Protein 5OTT (pdb70)

Radius of gyration: 16.75 Å; Cα contacts (8 Å, |Δi|>4): 187; chains: 2; bounding box: 24×33×61 Å

CATH classification: 4.10.1240.10

B-factor: mean 33.28, std 17.71, range [11.92, 93.16]

Foldseek 3Di:
DDPVQLVVLLVVQVVVLVCCLPPPDDDPPAWAPWDDPSQHTFHTHDAAAKGWDQHRCSPPCCVVLVPFIKIWHQHNRRHTDDDPPDPDGDMGRVSNDD/DQPDPCVVVVVVVVVVVVVVVCVVVVNVPDPDDD

InterPro domains:
  IPR000832 GPCR, family 2, secretin-like [PF00002] (144-398)
  IPR000832 GPCR, family 2, secretin-like [PR00249] (146-170)
  IPR000832 GPCR, family 2, secretin-like [PR00249] (178-20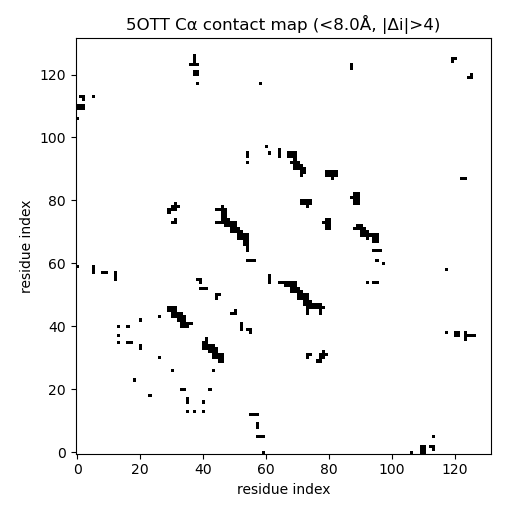2)
  IPR000832 GPCR, family 2, secretin-like [PR00249] (228-251)
  IPR000832 GPCR, family 2, secretin-like [PR00249] (266-291)
  IPR000832 GPCR, family 2, secretin-like [PR00249] (307-332)
  IPR000832 GPCR, family 2, secretin-like [PR00249] (349-369)
  IPR000832 GPCR, family 2, secretin-like [PR00249] (384-405)
  IPR001879 GPCR, family 2, extracellular hormone receptor domain [PF02793] (60-128)
  IPR001879 GPCR, family 2, extracellular hormone receptor domain [PS50227] (45-130)
  IPR001879 GPCR, family 2, extracellular hormone receptor domain [SM00008] (58-135)
  IPR003290 GPCR, family 2, glucagon-like peptide-1/glucagon receptor [PR01353] (12-25)
  IPR003290 GPCR, family 2, glucagon-like 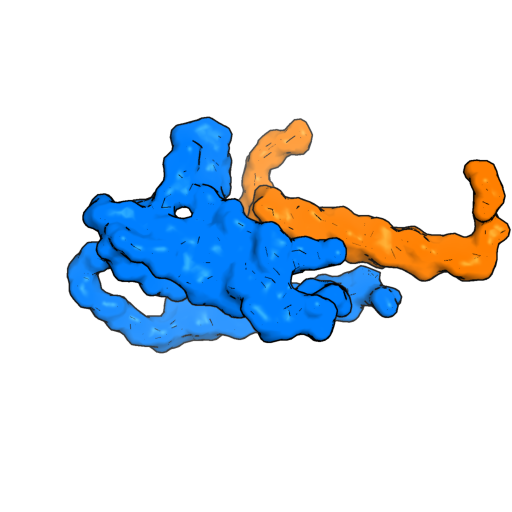peptide-1/glucagon receptor [PR01353] (37-54)
  IPR003290 GPCR, family 2, glucagon-like peptide-1/glucagon receptor [PR01353] (73-84)
  IPR003290 GPCR, family 2, glucagon-like peptide-1/glucagon receptor [PR01353] (369-385)
  IPR003292 GPCR, family 2, glucagon-like peptide-1 receptor [PR01355] (16-37)
  IPR003292 GPCR, family 2, glucagon-like peptide-1 receptor [PR01355] (47-61)
  IPR003292 GPCR, family 2, glucagon-like peptide-1 receptor [PR01355] (91-102)
  IPR003292 GPCR, family 2, glucagon-like peptide-1 receptor [PR01355] (110-119)
  IPR003292 GPCR, family 2, glucagon-like peptide-1 receptor [PR01355] (127-148)

Sequence (132 aa):
VSLWETVQKWREYRRQCQRSLTEDPPPTDLFCNRTFDEYACWPDGEPGSFVNVSCPWYLPWASSVPQGHVYRFCTAEGLWLQKDNSSLPWRDLSECEEEGFTSDLSKQMEEEAVRLFIEWLKNGGPSSGAPP

Solvent-accessible surface area: 8848 Å² total

Structure (mmCIF, N/CA/C/O backbone):
data_5OTT
#
_entry.id   5OTT
#
_cell.length_a   51.690
_cell.length_b   62.920
_cell.length_c   118.550
_cell.angle_alpha   90.00
_cell.angle_beta   90.00
_cell.angle_gamma   90.00
#
_symmetry.space_group_name_H-M   'I 2 2 2'
#
loop_
_entity.id
_entity.type
_entity.pdbx_description
1 polymer 'Glucagon-like peptide 1 receptor'
2 polymer Exendin-4
3 water water
#
loop_
_atom_site.group_PDB
_atom_site.id
_atom_site.type_symbol
_atom_site.label_atom_id
_atom_site.label_alt_id
_atom_site.label_comp_id
_atom_site.label_asym_id
_atom_site.label_entity_id
_atom_site.label_seq_id
_atom_site.pdbx_PDB_ins_code
_atom_site.Cartn_x
_atom_site.Cartn_y
_atom_site.Cartn_z
_atom_site.occupancy
_atom_site.B_iso_or_equiv
_atom_site.auth_seq_id
_atom_site.auth_comp_id
_atom_site.auth_asym_id
_atom_site.auth_atom_id
_atom_site.pdbx_PDB_model_num
ATOM 1 N N . VAL A 1 7 ? -17.565 -14.578 -50.227 1.00 56.75 30 VAL A N 1
ATOM 2 C CA . VAL A 1 7 ? -17.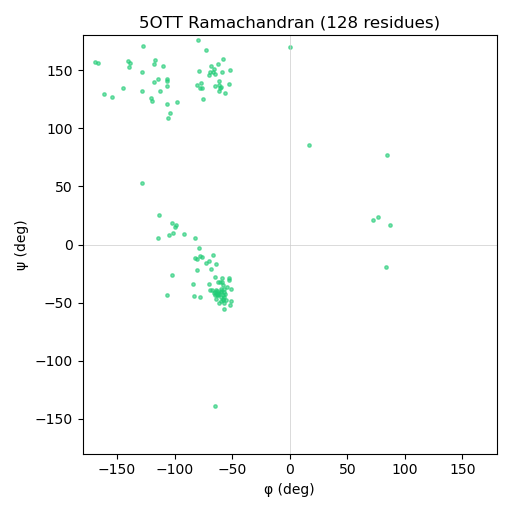659 -13.263 -49.592 1.00 61.56 30 VAL A CA 1
ATOM 3 C C . VAL A 1 7 ? -19.062 -12.658 -49.765 1.00 68.42 30 VAL A C 1
ATOM 4 O O . VAL A 1 7 ? -19.628 -12.649 -50.865 1.00 78.47 30 VAL A O 1
ATOM 8 N N . SER A 1 8 ? -19.644 -12.167 -48.675 1.00 46.07 31 SER A N 1
ATOM 9 C CA . SER A 1 8 ? -20.984 -11.596 -48.742 1.00 44.75 31 SER A CA 1
ATOM 10 C C . SER A 1 8 ? -21.127 -10.598 -47.610 1.00 38.42 31 SER A C 1
ATOM 11 O O . SER A 1 8 ? -20.859 -10.940 -46.456 1.00 35.67 31 SER A O 1
ATOM 14 N N . LEU A 1 9 ? -21.534 -9.372 -47.936 1.00 31.44 32 LEU A N 1
ATOM 15 C CA . LEU A 1 9 ? -21.636 -8.363 -46.895 1.00 32.45 32 LEU A CA 1
ATOM 16 C C . LEU A 1 9 ? -22.743 -8.712 -45.921 1.00 31.53 32 LEU A C 1
ATOM 17 O O . LEU A 1 9 ? -22.576 -8.558 -44.710 1.00 29.82 32 LEU A O 1
ATOM 22 N N . TRP A 1 10 ? -23.870 -9.227 -46.428 1.00 30.00 33 TRP A N 1
ATOM 23 C CA . TRP A 1 10 ? -24.983 -9.551 -45.542 1.00 34.63 33 TRP A CA 1
ATOM 24 C C . TRP A 1 10 ? -24.594 -10.660 -44.581 1.00 33.72 33 TRP A C 1
ATOM 25 O O . TRP A 1 10 ? -24.869 -10.574 -43.380 1.00 31.24 33 TRP A O 1
ATOM 36 N N . GLU A 1 11 ? -23.923 -11.694 -45.096 1.00 33.88 34 GLU A N 1
ATOM 37 C CA . GLU A 1 11 ? -23.454 -12.785 -44.255 1.00 34.44 34 GLU A CA 1
ATOM 38 C C . GLU A 1 11 ? -22.484 -12.298 -43.172 1.00 31.36 34 GLU A C 1
ATOM 39 O O . GLU A 1 11 ? -22.541 -12.761 -42.023 1.00 25.67 34 GLU A O 1
ATOM 45 N N . THR A 1 12 ? -21.580 -11.371 -43.512 1.00 22.71 35 THR A N 1
ATOM 46 C CA . THR A 1 12 ? -20.628 -10.904 -42.504 1.00 26.34 35 THR A CA 1
ATOM 47 C C . THR A 1 12 ? -21.333 -10.074 -41.442 1.00 22.21 35 THR A C 1
ATOM 48 O O . THR A 1 12 ? -21.048 -10.220 -40.249 1.00 21.12 35 THR A O 1
ATOM 52 N N . VAL A 1 13 ? -22.297 -9.242 -41.847 1.00 22.35 36 VAL A N 1
ATOM 53 C CA . VAL A 1 13 ? -23.058 -8.454 -40.873 1.00 21.03 36 VAL A CA 1
ATOM 54 C C . VAL A 1 13 ? -23.848 -9.364 -39.925 1.00 16.97 36 VAL A C 1
ATOM 55 O O . VAL A 1 13 ? -23.923 -9.102 -38.717 1.00 19.66 36 VAL A O 1
ATOM 59 N N . GLN A 1 14 ? -24.498 -10.408 -40.466 1.00 20.20 37 GLN A N 1
ATOM 60 C CA . GLN A 1 14 ? -25.225 -11.367 -39.637 1.00 19.08 37 GLN A CA 1
ATOM 61 C C . GLN A 1 14 ? -24.298 -12.105 -38.662 1.00 16.68 37 GLN A C 1
ATOM 62 O O . GLN A 1 14 ? -24.655 -12.319 -37.491 1.00 16.85 37 GLN A O 1
ATOM 68 N N . LYS A 1 15 ? -23.114 -12.515 -39.122 1.00 19.26 38 LYS A N 1
ATOM 69 C CA . LYS A 1 15 ? -22.159 -13.154 -38.201 1.00 20.06 38 LYS A CA 1
ATOM 70 C C . LYS A 1 15 ? -21.712 -12.182 -37.136 1.00 15.83 38 LYS A C 1
ATOM 71 O O . LYS A 1 15 ? -21.580 -12.551 -35.960 1.00 17.72 38 LYS A O 1
ATOM 77 N N . TRP A 1 16 ? -21.504 -10.903 -37.524 1.00 14.49 39 TRP A N 1
ATOM 78 C CA . TRP A 1 16 ? -21.208 -9.880 -36.529 1.00 15.58 39 TRP A CA 1
ATOM 79 C C . TRP A 1 16 ? -22.344 -9.695 -35.539 1.00 13.74 39 TRP A C 1
ATOM 80 O O . TRP A 1 16 ? -22.094 -9.576 -34.328 1.00 14.64 39 TRP A O 1
ATOM 91 N N . ARG A 1 17 ? -23.614 -9.659 -36.014 1.00 16.36 40 ARG A N 1
ATOM 92 C CA . ARG A 1 17 ? -24.732 -9.598 -35.074 1.00 19.46 40 ARG A CA 1
ATOM 93 C C . ARG A 1 17 ? -24.722 -10.770 -34.097 1.00 17.17 40 ARG A C 1
ATOM 94 O O . ARG A 1 17 ? -25.026 -10.600 -32.901 1.00 15.43 40 ARG A O 1
ATOM 102 N N . GLU A 1 18 ? -24.417 -11.973 -34.595 1.00 15.14 41 GLU A N 1
ATOM 103 C CA . GLU A 1 18 ? -24.340 -13.150 -33.746 1.00 20.94 41 GLU A CA 1
ATOM 104 C C . GLU A 1 18 ? -23.223 -13.032 -32.717 1.00 17.08 41 GLU A C 1
ATOM 105 O O . GLU A 1 18 ? -23.425 -13.324 -31.515 1.00 15.20 41 GLU A O 1
ATOM 111 N N . TYR A 1 19 ? -22.034 -12.608 -33.166 1.00 13.98 42 TYR A N 1
ATOM 112 C CA . TYR A 1 19 ? -20.917 -12.337 -32.251 1.00 16.84 42 TYR A CA 1
ATOM 113 C C . TYR A 1 19 ? -21.275 -11.301 -31.177 1.00 15.06 42 TYR A C 1
ATOM 114 O O . TYR A 1 19 ? -20.998 -11.503 -29.980 1.00 13.16 42 TYR A O 1
ATOM 123 N N . ARG A 1 20 ? -21.830 -10.155 -31.590 1.00 15.97 43 ARG A N 1
ATOM 124 C CA . ARG A 1 20 ? -22.383 -9.186 -30.630 1.00 15.67 43 ARG A CA 1
ATOM 125 C C . ARG A 1 20 ? -23.351 -9.837 -29.635 1.00 15.20 43 ARG A C 1
ATOM 126 O O . ARG A 1 20 ? -23.265 -9.615 -28.418 1.00 15.76 43 ARG A O 1
ATOM 134 N N . ARG A 1 21 ? -24.298 -10.625 -30.138 1.00 15.67 44 ARG A N 1
ATOM 135 C CA . ARG A 1 21 ? -25.257 -11.305 -29.245 1.00 17.27 44 ARG A CA 1
ATOM 136 C C . ARG A 1 21 ? -24.555 -12.212 -28.222 1.00 15.29 44 ARG A C 1
ATOM 137 O O . ARG A 1 21 ? -24.848 -12.152 -27.008 1.00 13.75 44 ARG A O 1
ATOM 145 N N . GLN A 1 22 ? -23.603 -13.044 -28.683 1.00 12.83 45 GLN A N 1
ATOM 146 C CA . GLN A 1 22 ? -22.828 -13.866 -27.751 1.00 16.46 45 GLN A CA 1
ATOM 147 C C . GLN A 1 22 ? -22.057 -13.001 -26.744 1.00 23.14 45 GLN A C 1
ATOM 148 O O . GLN A 1 22 ? -21.984 -13.335 -25.543 1.00 17.65 45 GLN A O 1
ATOM 154 N N . CYS A 1 23 ? -21.479 -11.878 -27.197 1.00 16.97 46 CYS A N 1
ATOM 155 C CA . CYS A 1 23 ? -20.878 -10.962 -26.229 1.00 17.21 46 CYS A CA 1
ATOM 156 C C . CYS A 1 23 ? -21.918 -10.461 -25.216 1.00 18.59 46 CYS A C 1
ATOM 157 O O . CYS A 1 23 ? -21.691 -10.505 -24.000 1.00 19.39 46 CYS A O 1
ATOM 160 N N . GLN A 1 24 ? -23.081 -10.005 -25.689 1.00 15.77 47 GLN A N 1
ATOM 161 C CA . GLN A 1 24 ? -24.085 -9.533 -24.724 1.00 19.52 47 GLN A CA 1
ATOM 162 C C . GLN A 1 24 ? -24.497 -10.637 -23.724 1.00 19.52 47 GLN A C 1
ATOM 163 O O . GLN A 1 24 ? -24.740 -10.348 -22.533 1.00 22.99 47 GLN A O 1
ATOM 169 N N . ARG A 1 25 ? -24.507 -11.904 -24.147 1.00 21.94 48 ARG A N 1
ATOM 170 C CA . ARG A 1 25 ? -24.763 -12.991 -23.199 1.00 21.20 48 ARG A CA 1
ATOM 171 C C . ARG A 1 25 ? -23.691 -13.046 -22.108 1.00 30.46 48 ARG A C 1
ATOM 172 O O . ARG A 1 25 ? -23.992 -13.145 -20.912 1.00 24.36 48 ARG A O 1
ATOM 180 N N . SER A 1 26 ? -22.426 -13.036 -22.509 1.00 22.25 49 SER A N 1
ATOM 181 C CA . SER A 1 26 ? -21.337 -13.031 -21.537 1.00 24.33 49 SER A CA 1
ATOM 182 C C . SER A 1 26 ? -21.421 -11.814 -20.633 1.00 17.33 49 SER A C 1
ATOM 183 O O . SER A 1 26 ? -21.158 -11.909 -19.432 1.00 30.58 49 SER A O 1
ATOM 186 N N . LEU A 1 27 ? -21.668 -10.636 -21.216 1.00 20.64 50 LEU A N 1
ATOM 187 C CA . LEU A 1 27 ? -21.593 -9.408 -20.429 1.00 24.14 50 LEU A CA 1
ATOM 188 C C . LEU A 1 27 ? -22.593 -9.461 -19.284 1.00 44.07 50 LEU A C 1
ATOM 189 O O . LEU A 1 27 ? -22.297 -9.053 -18.154 1.00 33.36 50 LEU A O 1
ATOM 194 N N . THR A 1 28 ? -23.770 -10.018 -19.559 1.00 30.70 51 THR A N 1
ATOM 195 C CA . THR A 1 28 ? -24.844 -10.065 -18.581 1.00 48.19 51 THR A CA 1
ATOM 196 C C . THR A 1 28 ? -24.704 -11.251 -17.642 1.00 43.19 51 THR A C 1
ATOM 197 O O . THR A 1 28 ? -25.001 -11.134 -16.446 1.00 47.36 51 THR A O 1
ATOM 201 N N . GLU A 1 29 ? -24.195 -12.368 -18.148 1.00 35.13 52 GLU A N 1
ATOM 202 C CA . GLU A 1 29 ? -24.319 -13.621 -17.440 1.00 42.85 52 GLU A CA 1
ATOM 203 C C . GLU A 1 29 ? -23.054 -14.046 -16.721 1.00 42.83 52 GLU A C 1
ATOM 204 O O . GLU A 1 29 ? -23.163 -14.753 -15.717 1.00 42.45 52 GLU A O 1
ATOM 210 N N . ASP A 1 30 ? -21.856 -13.633 -17.157 1.00 38.40 53 ASP A N 1
ATOM 211 C CA . ASP A 1 30 ? -20.666 -14.111 -16.459 1.00 42.28 53 ASP A CA 1
ATOM 212 C C . ASP A 1 30 ? -20.680 -13.572 -15.024 1.00 52.08 53 ASP A C 1
ATOM 213 O O . ASP A 1 30 ? -21.173 -12.461 -14.775 1.00 44.07 53 ASP A O 1
ATOM 218 N N . PRO A 1 31 ? -20.156 -14.345 -14.062 1.00 46.47 54 PRO A N 1
ATOM 219 C CA . PRO A 1 31 ? -20.168 -13.893 -12.670 1.00 47.57 54 PRO A CA 1
ATOM 220 C C . PRO A 1 31 ? -19.246 -12.707 -12.475 1.00 49.46 54 PRO A C 1
ATOM 221 O O . PRO A 1 31 ? -18.239 -12.559 -13.190 1.00 46.10 54 PRO A O 1
ATOM 225 N N . PRO A 1 32 ? -19.513 -11.862 -11.483 1.00 61.67 55 PRO A N 1
ATOM 226 C CA . PRO A 1 32 ? -18.600 -10.742 -11.179 1.00 53.45 55 PRO A CA 1
ATOM 227 C C . PRO A 1 32 ? -17.235 -11.248 -10.755 1.00 48.44 55 PRO A C 1
ATOM 228 O O . PRO A 1 32 ? -17.092 -12.385 -10.282 1.00 53.30 55 PRO A O 1
ATOM 232 N N . PRO A 1 33 ? -16.193 -10.437 -10.931 1.00 57.56 56 PRO A N 1
ATOM 233 C CA . PRO A 1 33 ? -14.837 -10.836 -10.542 1.00 54.16 56 PRO A CA 1
ATOM 234 C C . PRO A 1 33 ? -14.715 -11.021 -9.027 1.00 61.97 56 PRO A C 1
ATOM 235 O O . PRO A 1 33 ? -15.465 -10.354 -8.303 1.00 49.33 56 PRO A O 1
ATOM 239 N N . THR A 1 35 ? -12.002 -9.965 -7.091 1.00 71.56 58 THR A N 1
ATOM 240 C CA . THR A 1 35 ? -11.501 -8.748 -6.447 1.00 71.99 58 THR A CA 1
ATOM 241 C C . THR A 1 35 ? -12.401 -7.534 -6.655 1.00 67.98 58 THR A C 1
ATOM 242 O O . THR A 1 35 ? -13.333 -7.557 -7.460 1.00 69.02 58 THR A O 1
ATOM 246 N N . ASP A 1 36 ? -12.105 -6.465 -5.914 1.00 71.95 59 ASP A N 1
ATOM 247 C CA . ASP A 1 36 ? -12.847 -5.217 -6.043 1.00 71.30 59 ASP A CA 1
ATOM 248 C C . ASP A 1 36 ? -12.381 -4.379 -7.225 1.00 61.53 59 ASP A C 1
ATOM 249 O O . ASP A 1 36 ? -13.137 -3.523 -7.703 1.00 55.03 59 ASP A O 1
ATOM 254 N N . LEU A 1 37 ? -11.157 -4.598 -7.699 1.00 55.97 60 LEU A N 1
ATOM 255 C CA . LEU A 1 37 ? -10.536 -3.740 -8.699 1.00 47.12 60 LEU A CA 1
ATOM 256 C C . LEU A 1 37 ? -10.221 -4.560 -9.945 1.00 35.08 60 LEU A C 1
ATOM 257 O O . LEU A 1 37 ? -9.487 -5.555 -9.876 1.00 38.22 60 LEU A O 1
ATOM 262 N N . PHE A 1 38 ? -10.754 -4.125 -11.082 1.00 37.09 61 PHE A N 1
ATOM 263 C CA . PHE A 1 38 ? -10.579 -4.801 -12.361 1.00 33.89 61 PHE A CA 1
ATOM 264 C C . PHE A 1 38 ? -11.041 -3.836 -13.434 1.00 28.78 61 PHE A C 1
ATOM 265 O O . PHE A 1 38 ? -11.844 -2.937 -13.169 1.00 29.58 61 PHE A O 1
ATOM 273 N N . CYS A 1 39 ? -10.532 -4.030 -14.649 1.00 26.69 62 CYS A N 1
ATOM 274 C CA . CYS A 1 39 ? -11.048 -3.291 -15.802 1.00 25.62 62 CYS A CA 1
ATOM 275 C C . CYS A 1 39 ? -12.323 -3.959 -16.296 1.00 26.64 62 CYS A C 1
ATOM 276 O O . CYS A 1 39 ? -12.370 -5.182 -16.443 1.00 27.18 62 CYS A O 1
ATOM 279 N N . ASN A 1 40 ? -13.330 -3.140 -16.621 1.00 23.94 63 ASN A N 1
ATOM 280 C CA . ASN A 1 40 ? -14.691 -3.636 -16.831 1.00 27.38 63 ASN A CA 1
ATOM 281 C C . ASN A 1 40 ? -14.850 -4.304 -18.193 1.00 28.99 63 ASN A C 1
ATOM 282 O O . ASN A 1 40 ? -14.447 -3.759 -19.231 1.00 23.22 63 ASN A O 1
ATOM 287 N N . ARG A 1 41 ? -15.508 -5.461 -18.177 1.00 23.09 64 ARG A N 1
ATOM 288 C CA . ARG A 1 41 ? -15.883 -6.159 -19.395 1.00 18.11 64 ARG A CA 1
ATOM 289 C C . ARG A 1 41 ? -16.631 -5.215 -20.332 1.00 17.75 64 ARG A C 1
ATOM 290 O O . ARG A 1 41 ? -17.319 -4.291 -19.904 1.00 19.50 64 ARG A O 1
ATOM 298 N N . THR A 1 42 ? -16.524 -5.443 -21.636 1.00 20.18 65 THR A N 1
ATOM 299 C CA . THR A 1 42 ? -17.193 -4.530 -22.545 1.00 16.14 65 THR A CA 1
ATOM 300 C C . THR A 1 42 ? -17.183 -5.105 -23.961 1.00 18.06 65 THR A C 1
ATOM 301 O O . THR A 1 42 ? -16.359 -5.950 -24.297 1.00 24.44 65 THR A O 1
ATOM 305 N N . PHE A 1 43 ? -18.130 -4.657 -24.778 1.00 18.46 66 PHE A N 1
ATOM 306 C CA . PHE A 1 43 ? -18.120 -4.911 -26.222 1.00 24.23 66 PHE A CA 1
ATOM 307 C C . PHE A 1 43 ? -17.739 -3.602 -26.892 1.00 22.86 66 PHE A C 1
ATOM 308 O O . PHE A 1 43 ? -18.456 -2.606 -26.729 1.00 22.56 66 PHE A O 1
ATOM 316 N N . ASP A 1 44 ? -16.643 -3.589 -27.660 1.00 20.85 67 ASP A N 1
ATOM 317 C CA . ASP A 1 44 ? -16.196 -2.338 -28.267 1.00 17.30 67 ASP A CA 1
ATOM 318 C C . ASP A 1 44 ? -16.607 -2.207 -29.745 1.00 17.16 67 ASP A C 1
ATOM 319 O O . ASP A 1 44 ? -16.110 -1.312 -30.444 1.00 16.59 67 ASP A O 1
ATOM 324 N N . GLU A 1 45 ? -17.548 -3.044 -30.200 1.00 16.66 68 GLU A N 1
ATOM 325 C CA . GLU A 1 45 ? -18.069 -3.170 -31.566 1.00 18.16 68 GLU A CA 1
ATOM 326 C C . GLU A 1 45 ? -17.190 -4.051 -32.439 1.00 14.94 68 GLU A C 1
ATOM 327 O O . GLU A 1 45 ? -17.660 -4.566 -33.453 1.00 16.03 68 GLU A O 1
ATOM 333 N N . TYR A 1 46 ? -15.932 -4.262 -32.054 1.00 18.12 69 TYR A N 1
ATOM 334 C CA . TYR A 1 46 ? -15.050 -5.148 -32.793 1.00 17.99 69 TYR A CA 1
ATOM 335 C C . TYR A 1 46 ? -14.807 -6.462 -32.066 1.00 12.99 69 TYR A C 1
ATOM 336 O O . TYR A 1 46 ? -14.897 -7.523 -32.658 1.00 14.56 69 TYR A O 1
ATOM 345 N N . ALA A 1 47 ? -14.572 -6.409 -30.766 1.00 12.16 70 ALA A N 1
ATOM 346 C CA . ALA A 1 47 ? -14.253 -7.589 -30.001 1.00 17.80 70 ALA A CA 1
ATOM 347 C C . ALA A 1 47 ? -14.949 -7.514 -28.661 1.00 21.07 70 ALA A C 1
ATOM 348 O O . ALA A 1 47 ? -15.226 -6.434 -28.130 1.00 19.33 70 ALA A O 1
ATOM 350 N N . CYS A 1 48 ? -15.116 -8.690 -28.072 1.00 15.92 71 CYS A N 1
ATOM 351 C CA . CYS A 1 48 ? -15.740 -8.859 -26.768 1.00 15.75 71 CYS A CA 1
ATOM 352 C C . CYS A 1 48 ? -14.649 -8.983 -25.710 1.00 20.10 71 CYS A C 1
ATOM 353 O O . CYS A 1 48 ? -13.786 -9.851 -25.830 1.00 22.80 71 CYS A O 1
ATOM 356 N N . TRP A 1 49 ? -14.656 -8.105 -24.689 1.00 19.72 72 TRP A N 1
ATOM 357 C CA . TRP A 1 49 ? -13.572 -8.089 -23.675 1.00 13.74 72 TRP A CA 1
ATOM 358 C C . TRP A 1 49 ? -14.130 -8.533 -22.340 1.00 19.48 72 TRP A C 1
ATOM 359 O O . TRP A 1 49 ? -15.204 -8.041 -21.956 1.00 18.83 72 TRP A O 1
ATOM 370 N N . PRO A 1 50 ? -13.478 -9.460 -21.635 1.00 20.47 73 PRO A N 1
ATOM 371 C CA . PRO A 1 50 ? -13.864 -9.787 -20.262 1.00 20.88 73 PRO A CA 1
ATOM 372 C C . PRO A 1 50 ? -13.312 -8.758 -19.274 1.00 33.44 73 PRO A C 1
ATOM 373 O O . PRO A 1 50 ? -12.562 -7.831 -19.625 1.00 20.79 73 PRO A O 1
ATOM 377 N N . ASP A 1 51 ? -13.680 -8.938 -18.009 1.00 26.78 74 ASP A N 1
ATOM 378 C CA . ASP A 1 51 ? -13.069 -8.139 -16.960 1.00 29.35 74 ASP A CA 1
ATOM 379 C C . ASP A 1 51 ? -11.572 -8.408 -16.924 1.00 28.90 74 ASP A C 1
ATOM 380 O O . ASP A 1 51 ? -11.129 -9.539 -17.106 1.00 25.70 74 ASP A O 1
ATOM 385 N N . GLY A 1 52 ? -10.777 -7.360 -16.713 1.00 24.12 75 GLY A N 1
ATOM 386 C CA . GLY A 1 52 ? -9.326 -7.465 -16.798 1.00 25.01 75 GLY A CA 1
ATOM 387 C C . GLY A 1 52 ? -8.660 -7.419 -15.432 1.00 22.03 75 GLY A C 1
ATOM 388 O O . GLY A 1 52 ? -9.083 -6.673 -14.549 1.00 29.37 75 GLY A O 1
ATOM 389 N N . GLU A 1 53 ? -7.627 -8.195 -15.283 1.00 25.57 76 GLU A N 1
ATOM 390 C CA . GLU A 1 53 ? -6.794 -8.177 -14.086 1.00 30.71 76 GLU A CA 1
ATOM 391 C C . GLU A 1 53 ? -5.888 -6.948 -14.092 1.00 25.03 76 GLU A C 1
ATOM 392 O O . GLU A 1 53 ? -5.140 -6.750 -15.051 1.00 23.80 76 GLU A O 1
ATOM 398 N N . PRO A 1 54 ? -5.908 -6.123 -13.044 1.00 29.06 77 PRO A N 1
ATOM 399 C CA . PRO A 1 54 ? -5.052 -4.917 -13.031 1.00 26.34 77 PRO A CA 1
ATOM 400 C C . PRO A 1 54 ? -3.580 -5.241 -13.220 1.00 29.20 77 PRO A C 1
ATOM 401 O O . PRO A 1 54 ? -3.019 -6.137 -12.574 1.00 27.39 77 PRO A O 1
ATOM 405 N N . GLY A 1 55 ? -2.951 -4.523 -14.148 1.00 27.10 78 GLY A N 1
ATOM 406 C CA . GLY A 1 55 ? -1.543 -4.729 -14.396 1.00 25.74 78 GLY A CA 1
ATOM 407 C C . GLY A 1 55 ? -1.187 -5.815 -15.384 1.00 27.60 78 GLY A C 1
ATOM 408 O O . GLY A 1 55 ? -0.016 -6.201 -15.454 1.00 33.04 78 GLY A O 1
ATOM 409 N N . SER A 1 56 ? -2.130 -6.279 -16.207 1.00 21.96 79 SER A N 1
ATOM 410 C CA . SER A 1 56 ? -1.790 -7.346 -17.132 1.00 27.22 79 SER A CA 1
ATOM 411 C C . SER A 1 56 ? -2.437 -7.070 -18.487 1.00 20.01 79 SER A C 1
ATOM 412 O O . SER A 1 56 ? -3.408 -6.321 -18.599 1.00 19.24 79 SER A O 1
ATOM 415 N N . PHE A 1 57 ? -1.833 -7.650 -19.523 1.00 20.30 80 PHE A N 1
ATOM 416 C CA . PHE A 1 57 ? -2.442 -7.688 -20.837 1.00 25.97 80 PHE A CA 1
ATOM 417 C C . PHE A 1 57 ? -3.637 -8.621 -20.787 1.00 26.26 80 PHE A C 1
ATOM 418 O O . PHE A 1 57 ? -3.651 -9.585 -20.023 1.00 19.20 80 PHE A O 1
ATOM 426 N N . VAL A 1 58 ? -4.645 -8.325 -21.593 1.00 18.32 81 VAL A N 1
ATOM 427 C CA . VAL A 1 58 ? -5.825 -9.186 -21.711 1.00 19.30 81 VAL A CA 1
ATOM 428 C C . VAL A 1 58 ? -5.933 -9.627 -23.161 1.00 18.73 81 VAL A C 1
ATOM 429 O O . VAL A 1 58 ? -5.850 -8.782 -24.060 1.00 18.86 81 VAL A O 1
ATOM 433 N N . ASN A 1 59 ? -6.002 -10.952 -23.392 1.00 15.80 82 ASN A N 1
ATOM 434 C CA . ASN A 1 59 ? -6.047 -11.539 -24.727 1.00 19.46 82 ASN A CA 1
ATOM 435 C C . ASN A 1 59 ? -7.450 -12.053 -25.019 1.00 20.66 82 ASN A C 1
ATOM 436 O O . ASN A 1 59 ? -8.055 -12.691 -24.170 1.00 19.22 82 ASN A O 1
ATOM 441 N N . VAL A 1 60 ? -7.927 -11.882 -26.245 1.00 14.42 83 VAL A N 1
ATOM 442 C CA . VAL A 1 60 ? -9.139 -12.570 -26.693 1.00 17.70 83 VAL A CA 1
ATOM 443 C C . VAL A 1 60 ? -8.892 -13.020 -28.116 1.00 17.19 83 VAL A C 1
ATOM 444 O O . VAL A 1 60 ? -8.073 -12.431 -28.829 1.00 16.57 83 VAL A O 1
ATOM 448 N N . SER A 1 61 ? -9.568 -14.106 -28.524 1.00 16.97 84 SER A N 1
ATOM 449 C CA . SER A 1 61 ? -9.315 -14.656 -29.864 1.00 17.85 84 SER A CA 1
ATOM 450 C C . SER A 1 61 ? -9.767 -13.658 -30.896 1.00 19.11 84 SER A C 1
ATOM 451 O O . SER A 1 61 ? -10.716 -12.898 -30.656 1.00 15.96 84 SER A O 1
ATOM 454 N N . CYS A 1 62 ? -9.108 -13.678 -32.069 1.00 19.36 85 CYS A N 1
ATOM 455 C CA . CYS A 1 62 ? -9.590 -12.845 -33.166 1.00 21.18 85 CYS A CA 1
ATOM 456 C C . CYS A 1 62 ? -11.085 -13.133 -33.398 1.00 19.21 85 CYS A C 1
ATOM 457 O O . CYS A 1 62 ? -11.515 -14.299 -33.337 1.00 18.57 85 CYS A O 1
ATOM 460 N N . PRO A 1 63 ? -11.909 -12.101 -33.642 1.00 15.74 86 PRO A N 1
ATOM 461 C CA . PRO A 1 63 ? -13.364 -12.312 -33.683 1.00 13.82 86 PRO A CA 1
ATOM 462 C C . PRO A 1 63 ? -13.748 -13.197 -34.834 1.00 18.05 86 PRO A C 1
ATOM 463 O O . PRO A 1 63 ? -13.234 -13.064 -35.952 1.00 20.99 86 PRO A O 1
ATOM 467 N N . TRP A 1 64 ? -14.652 -14.133 -34.547 1.00 19.97 87 TRP A N 1
ATOM 468 C CA . TRP A 1 64 ? -14.857 -15.208 -35.496 1.00 16.34 87 TRP A CA 1
ATOM 469 C C . TRP A 1 64 ? -15.715 -14.775 -36.687 1.00 21.65 87 TRP A C 1
ATOM 470 O O . TRP A 1 64 ? -15.762 -15.511 -37.680 1.00 19.82 87 TRP A O 1
ATOM 481 N N . TYR A 1 65 ? -16.348 -13.575 -36.643 1.00 17.74 88 TYR A N 1
ATOM 482 C CA . TYR A 1 65 ? -17.086 -13.077 -37.808 1.00 21.78 88 TYR A CA 1
ATOM 483 C C . TYR A 1 65 ? -16.179 -12.538 -38.909 1.00 25.14 88 TYR A C 1
ATOM 484 O O . TYR A 1 65 ? -16.697 -12.232 -39.990 1.00 23.74 88 TYR A O 1
ATOM 493 N N . LEU A 1 66 ? -14.870 -12.349 -38.667 1.00 19.43 89 LEU A N 1
ATOM 494 C CA . LEU A 1 66 ? -14.001 -11.840 -39.723 1.00 18.94 89 LEU A CA 1
ATOM 495 C C . LEU A 1 66 ? -14.005 -12.794 -40.925 1.00 24.01 89 LEU A C 1
ATOM 496 O O . LEU A 1 66 ? -13.933 -14.021 -40.750 1.00 21.20 89 LEU A O 1
ATOM 501 N N . PRO A 1 67 ? -14.115 -12.271 -42.163 1.00 23.57 90 PRO A N 1
ATOM 502 C CA . PRO A 1 67 ? -14.153 -13.173 -43.330 1.00 29.56 90 PRO A CA 1
ATOM 503 C C . PRO A 1 67 ? -12.916 -14.035 -43.432 1.00 27.68 90 PRO A C 1
ATOM 504 O O . PRO A 1 67 ? -13.015 -15.165 -43.888 1.00 29.97 90 PRO A O 1
ATOM 508 N N . TRP A 1 68 ? -11.772 -13.555 -42.938 1.00 27.57 91 TRP A N 1
ATOM 509 C CA . TRP A 1 68 ? -10.507 -14.276 -43.020 1.00 25.71 91 TRP A CA 1
ATOM 510 C C . TRP A 1 68 ? -10.152 -14.947 -41.696 1.00 30.38 91 TRP A C 1
ATOM 511 O O . TRP A 1 68 ? -8.993 -15.327 -41.491 1.00 29.90 91 TRP A O 1
ATOM 522 N N . ALA A 1 69 ? -11.152 -15.123 -40.811 1.00 25.83 92 ALA A N 1
ATOM 523 C CA . ALA A 1 69 ? -10.914 -15.705 -39.490 1.00 26.38 92 ALA A CA 1
ATOM 524 C C . ALA A 1 69 ? -10.152 -17.016 -39.592 1.00 32.23 92 ALA A C 1
ATOM 525 O O . ALA A 1 69 ? -9.285 -17.301 -38.760 1.00 24.00 92 ALA A O 1
ATOM 527 N N . SER A 1 70 ? -10.459 -17.835 -40.607 1.00 30.14 93 SER A N 1
ATOM 528 C CA . SER A 1 70 ? -9.750 -19.108 -40.754 1.00 29.54 93 SER A CA 1
ATOM 529 C C . SER A 1 70 ? -8.304 -18.949 -41.239 1.00 38.18 93 SER A C 1
ATOM 530 O O . SER A 1 70 ? -7.514 -19.887 -41.086 1.00 36.24 93 SER A O 1
ATOM 533 N N . SER A 1 71 ? -7.912 -17.793 -41.785 1.00 34.75 94 SER A N 1
ATOM 534 C CA . SER A 1 71 ? -6.490 -17.590 -42.064 1.00 39.53 94 SER A CA 1
ATOM 535 C C . SER A 1 71 ? -5.703 -17.141 -40.838 1.00 29.65 94 SER A C 1
ATOM 536 O O . SER A 1 71 ? -4.463 -17.173 -40.872 1.00 30.46 94 SER A O 1
ATOM 539 N N . VAL A 1 72 ? -6.378 -16.757 -39.751 1.00 30.17 95 VAL A N 1
ATOM 540 C CA . VAL A 1 72 ? -5.660 -16.296 -38.553 1.00 22.35 95 VAL A CA 1
ATOM 541 C C . VAL A 1 72 ? -6.173 -17.076 -37.352 1.00 27.49 95 VAL A C 1
ATOM 542 O O . VAL A 1 72 ? -6.540 -16.477 -36.315 1.00 25.96 95 VAL A O 1
ATOM 546 N N . PRO A 1 73 ? -6.156 -18.416 -37.436 1.00 28.05 96 PRO A N 1
ATOM 547 C CA . PRO A 1 73 ? -6.852 -19.231 -36.439 1.00 25.32 96 PRO A CA 1
ATOM 548 C C . PRO A 1 73 ? -6.221 -19.174 -35.066 1.00 25.10 96 PRO A C 1
ATOM 549 O O . PRO A 1 73 ? -6.906 -19.504 -34.083 1.00 21.75 96 PRO A O 1
ATOM 553 N N . GLN A 1 74 ? -4.942 -18.795 -34.970 1.00 19.61 97 GLN A N 1
ATOM 554 C CA . GLN A 1 74 ? -4.245 -18.676 -33.695 1.00 21.38 97 GLN A CA 1
ATOM 555 C C . GLN A 1 74 ? -4.057 -17.213 -33.278 1.00 21.84 97 GLN A C 1
ATOM 556 O O . GLN A 1 74 ? -3.305 -16.925 -32.328 1.00 21.55 97 GLN A O 1
ATOM 562 N N . GLY A 1 75 ? -4.668 -16.281 -33.996 1.00 19.94 98 GLY A N 1
ATOM 563 C CA . GLY A 1 75 ? -4.491 -14.835 -33.668 1.00 17.26 98 GLY A CA 1
ATOM 564 C C . GLY A 1 75 ? -5.328 -14.439 -32.453 1.00 20.63 98 GLY A C 1
ATOM 565 O O . GLY A 1 75 ? -6.456 -14.911 -32.266 1.00 16.59 98 GLY A O 1
ATOM 566 N N . HIS A 1 76 ? -4.730 -13.626 -31.581 1.00 17.81 99 HIS A N 1
ATOM 567 C CA . HIS A 1 76 ? -5.426 -12.981 -30.476 1.00 14.23 99 HIS A CA 1
ATOM 568 C C . HIS A 1 76 ? -5.344 -11.462 -30.657 1.00 18.22 99 HIS A C 1
ATOM 569 O O . HIS A 1 76 ? -4.392 -10.926 -31.236 1.00 16.03 99 HIS A O 1
ATOM 576 N N . VAL A 1 77 ? -6.303 -10.756 -30.085 1.00 13.31 100 VAL A N 1
ATOM 577 C CA . VAL A 1 77 ? -6.212 -9.289 -29.986 1.00 14.49 100 VAL A CA 1
ATOM 578 C C . VAL A 1 77 ? -5.988 -8.910 -28.530 1.00 15.45 100 VAL A C 1
ATOM 579 O O . VAL A 1 77 ? -6.318 -9.682 -27.632 1.00 18.33 100 VAL A O 1
ATOM 583 N N . TYR A 1 78 ? -5.348 -7.738 -28.278 1.00 14.50 101 TYR A N 1
ATOM 584 C CA . TYR A 1 78 ? -4.924 -7.438 -26.917 1.00 13.11 101 TYR A CA 1
ATOM 585 C C . TYR A 1 78 ? -5.405 -6.066 -26.468 1.00 14.73 101 TYR A C 1
ATOM 586 O O . TYR A 1 78 ? -5.435 -5.115 -27.253 1.00 16.17 101 TYR A O 1
ATOM 595 N N . ARG A 1 79 ? -5.658 -5.972 -25.169 1.00 14.34 102 ARG A N 1
ATOM 596 C CA . ARG A 1 79 ? -5.785 -4.722 -24.431 1.00 16.22 102 ARG A CA 1
ATOM 597 C C . ARG A 1 79 ? -4.835 -4.835 -23.250 1.00 17.61 102 ARG A C 1
ATOM 598 O O . ARG A 1 79 ? -4.246 -5.893 -23.004 1.00 15.81 102 ARG A O 1
ATOM 606 N N . PHE A 1 80 ? -4.646 -3.730 -22.538 1.00 18.75 103 PHE A N 1
ATOM 607 C CA . PHE A 1 80 ? -3.868 -3.745 -21.312 1.00 18.68 103 PHE A CA 1
ATOM 608 C C . PHE A 1 80 ? -4.688 -3.098 -20.207 1.00 18.19 103 PHE A C 1
ATOM 609 O O . PHE A 1 80 ? -5.253 -2.017 -20.387 1.00 18.53 103 PHE A O 1
ATOM 617 N N . CYS A 1 81 ? -4.747 -3.757 -19.063 1.00 19.79 104 CYS A N 1
ATOM 618 C CA . CYS A 1 81 ? -5.546 -3.291 -17.931 1.00 18.68 104 CYS A CA 1
ATOM 619 C C . CYS A 1 81 ? -4.557 -2.693 -16.936 1.00 19.91 104 CYS A C 1
ATOM 620 O O . CYS A 1 81 ? -3.711 -3.422 -16.409 1.00 20.93 104 CYS A O 1
ATOM 623 N N . THR A 1 82 ? -4.609 -1.370 -16.715 1.00 21.80 105 THR A N 1
ATOM 624 C CA . THR A 1 82 ? -3.581 -0.781 -15.842 1.00 24.16 105 THR A CA 1
ATOM 625 C C . THR A 1 82 ? -3.821 -1.164 -14.385 1.00 33.29 105 THR A C 1
ATOM 626 O O . THR A 1 82 ? -4.908 -1.616 -14.002 1.00 27.01 105 THR A O 1
ATOM 630 N N . ALA A 1 83 ? -2.801 -0.895 -13.554 1.00 28.36 106 ALA A N 1
ATOM 631 C CA . ALA A 1 83 ? -2.916 -1.165 -12.126 1.00 34.29 106 ALA A CA 1
ATOM 632 C C . ALA A 1 83 ? -4.004 -0.310 -11.477 1.00 29.45 106 ALA A C 1
ATOM 633 O O . ALA A 1 83 ? -4.486 -0.653 -10.396 1.00 41.21 106 ALA A O 1
ATOM 635 N N . GLU A 1 84 ? -4.446 0.757 -12.124 1.00 30.02 107 GLU A N 1
ATOM 636 C CA . GLU A 1 84 ? -5.587 1.504 -11.610 1.00 28.94 107 GLU A CA 1
ATOM 637 C C . GLU A 1 84 ? -6.915 0.841 -11.924 1.00 31.18 107 GLU A C 1
ATOM 638 O O . GLU A 1 84 ? -7.949 1.347 -11.493 1.00 33.13 107 GLU A O 1
ATOM 644 N N . GLY A 1 85 ? -6.931 -0.270 -12.654 1.00 31.55 108 GLY A N 1
ATOM 645 C CA . GLY A 1 85 ? -8.217 -0.847 -13.014 1.00 33.54 108 GLY A CA 1
ATOM 646 C C . GLY A 1 85 ? -8.921 -0.116 -14.126 1.00 32.61 108 GLY A C 1
ATOM 647 O O . GLY A 1 85 ? -10.158 -0.176 -14.225 1.00 35.42 108 GLY A O 1
ATOM 648 N N . LEU A 1 86 ? -8.170 0.602 -14.959 1.00 26.29 109 LEU A N 1
ATOM 649 C CA . L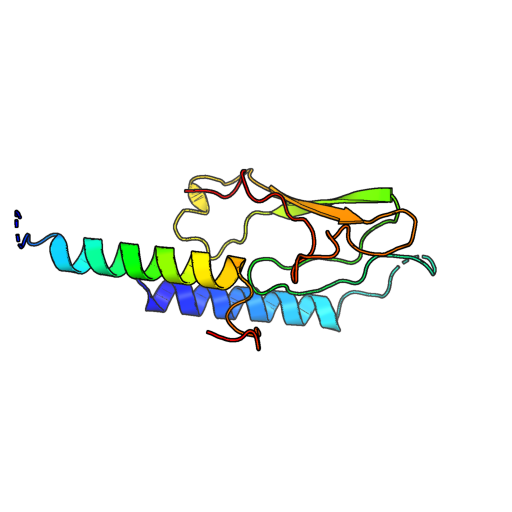EU A 1 86 ? -8.704 1.290 -16.131 1.00 25.08 109 LEU A CA 1
ATOM 650 C C . LEU A 1 86 ? -8.026 0.667 -17.339 1.00 21.84 109 LEU A C 1
ATOM 651 O O . LEU A 1 86 ? -6.852 0.301 -17.265 1.00 20.23 109 LEU A O 1
ATOM 656 N N . TRP A 1 87 ? -8.787 0.450 -18.408 1.00 21.26 110 TRP A N 1
ATOM 657 C CA . TRP A 1 87 ? -8.163 0.036 -19.658 1.00 22.26 110 TRP A CA 1
ATOM 658 C C . TRP A 1 87 ? -7.193 1.130 -20.120 1.00 22.00 110 TRP A C 1
ATOM 659 O O . TRP A 1 87 ? -7.530 2.319 -20.102 1.00 18.60 110 TRP A O 1
ATOM 670 N N . LEU A 1 88 ? -6.019 0.720 -20.589 1.00 20.32 111 LEU A N 1
ATOM 671 C CA . LEU A 1 88 ? -5.013 1.670 -21.089 1.00 19.19 111 LEU A CA 1
ATOM 672 C C . LEU A 1 88 ? -5.568 2.445 -22.277 1.00 19.78 111 LEU A C 1
ATOM 673 O O . LEU A 1 88 ? -6.144 1.849 -23.199 1.00 16.13 111 LEU A O 1
ATOM 678 N N . GLN A 1 89 ? -5.418 3.787 -22.263 1.00 15.36 112 GLN A N 1
ATOM 679 C CA . GLN A 1 89 ? -6.069 4.604 -23.269 1.00 17.56 112 GLN A CA 1
ATOM 680 C C . GLN A 1 89 ? -5.389 5.958 -23.300 1.00 19.16 112 GLN A C 1
ATOM 681 O O . GLN A 1 89 ? -5.276 6.580 -22.253 1.00 15.68 112 GLN A O 1
ATOM 687 N N . LYS A 1 90 ? -5.000 6.421 -24.482 1.00 19.85 113 LYS A N 1
ATOM 688 C CA . LYS A 1 90 ? -4.421 7.752 -24.658 1.00 23.43 113 LYS A CA 1
ATOM 689 C C . LYS A 1 90 ? -5.476 8.826 -24.443 1.00 25.06 113 LYS A C 1
ATOM 690 O O . LYS A 1 90 ? -6.628 8.640 -24.791 1.00 24.88 113 LYS A O 1
ATOM 696 N N . ASP A 1 91 ? -5.073 9.980 -23.879 1.00 23.43 114 ASP A N 1
ATOM 697 C CA . ASP A 1 91 ? -6.053 11.031 -23.568 1.00 30.07 114 ASP A CA 1
ATOM 698 C C . ASP A 1 91 ? -6.781 11.524 -24.811 1.00 23.99 114 ASP A C 1
ATOM 699 O O . ASP A 1 91 ? -7.962 11.845 -24.733 1.00 24.23 114 ASP A O 1
ATOM 704 N N . ASN A 1 92 ? -6.121 11.535 -25.967 1.00 28.00 115 ASN A N 1
ATOM 705 C CA . ASN A 1 92 ? -6.751 11.998 -27.201 1.00 25.36 115 ASN A CA 1
ATOM 706 C C . ASN A 1 92 ? -7.413 10.882 -27.994 1.00 34.72 115 ASN A C 1
ATOM 707 O O . ASN A 1 92 ? -7.845 11.109 -29.129 1.00 32.04 115 ASN A O 1
ATOM 712 N N . SER A 1 93 ? -7.528 9.685 -27.446 1.00 26.50 116 SER A N 1
ATOM 713 C CA . SER A 1 93 ? -8.226 8.640 -28.174 1.00 27.17 116 SER A CA 1
ATOM 714 C C . SER A 1 93 ? -9.584 8.379 -27.558 1.00 25.84 116 SER A C 1
ATOM 715 O O . SER A 1 93 ? -9.710 8.295 -26.331 1.00 29.86 116 SER A O 1
ATOM 718 N N . SER A 1 94 ? -10.604 8.228 -28.409 1.00 23.84 117 SER A N 1
ATOM 719 C CA . SER A 1 94 ? -11.892 7.829 -27.869 1.00 38.56 117 SER A CA 1
ATOM 720 C C . SER A 1 94 ? -11.975 6.327 -27.606 1.00 31.72 117 SER A C 1
ATOM 721 O O . SER A 1 94 ? -12.878 5.903 -26.899 1.00 28.86 117 SER A O 1
ATOM 724 N N . LEU A 1 95 ? -11.026 5.530 -28.098 1.00 30.82 118 LEU A N 1
ATOM 725 C CA . LEU A 1 95 ? -10.991 4.095 -27.845 1.00 30.95 118 LEU A CA 1
ATOM 726 C C . LEU A 1 95 ? -9.770 3.710 -27.015 1.00 26.23 118 LEU A C 1
ATOM 727 O O . LEU A 1 95 ? -8.689 4.274 -27.210 1.00 21.71 118 LEU A O 1
ATOM 732 N N . PRO A 1 96 ? -9.913 2.757 -26.094 1.00 25.55 119 PRO A N 1
ATOM 733 C CA . PRO A 1 96 ? -8.748 2.222 -25.371 1.00 22.26 119 PRO A CA 1
ATOM 734 C C . PRO A 1 96 ? -7.721 1.645 -26.336 1.00 18.88 119 PRO A C 1
ATOM 735 O O . PRO A 1 96 ? -8.014 1.347 -27.499 1.00 18.14 119 PRO A O 1
ATOM 739 N N . TRP A 1 97 ? -6.485 1.537 -25.849 1.00 12.67 120 TRP A N 1
ATOM 740 C CA . TRP A 1 97 ? -5.442 0.899 -26.612 1.00 16.50 120 TRP A CA 1
ATOM 741 C C . TRP A 1 97 ? -5.821 -0.549 -26.899 1.00 18.36 120 TRP A C 1
ATOM 742 O O . TRP A 1 97 ? -6.246 -1.276 -25.996 1.00 19.41 120 TRP A O 1
ATOM 753 N N . ARG A 1 98 ? -5.625 -0.960 -28.145 1.00 18.06 121 ARG A N 1
ATOM 754 C CA . ARG A 1 98 ? -5.874 -2.312 -28.623 1.00 24.74 121 ARG A CA 1
ATOM 755 C C . ARG A 1 98 ? -4.826 -2.656 -29.680 1.00 24.63 121 ARG A C 1
ATOM 756 O O . ARG A 1 98 ? -4.480 -1.816 -30.517 1.00 22.02 121 ARG A O 1
ATOM 764 N N . ASP A 1 99 ? -4.255 -3.851 -29.594 1.00 18.64 122 ASP A N 1
ATOM 765 C CA . ASP A 1 99 ? -3.394 -4.376 -30.650 1.00 20.61 122 ASP A CA 1
ATOM 766 C C . ASP A 1 99 ? -4.185 -5.442 -31.390 1.00 18.70 122 ASP A C 1
ATOM 767 O O . ASP A 1 99 ? -4.384 -6.552 -30.875 1.00 16.38 122 ASP A O 1
ATOM 772 N N . LEU A 1 100 ? -4.589 -5.156 -32.616 1.00 17.59 123 LEU A N 1
ATOM 773 C CA . LEU A 1 100 ? -5.242 -6.204 -33.396 1.00 19.97 123 LEU A CA 1
ATOM 774 C C . LEU A 1 100 ? -4.432 -6.663 -34.616 1.00 17.35 123 LEU A C 1
ATOM 775 O O . LEU A 1 100 ? -5.012 -7.243 -35.545 1.00 18.81 123 LEU A O 1
ATOM 780 N N . SER A 1 101 ? -3.108 -6.507 -34.581 1.00 16.95 124 SER A N 1
ATOM 781 C CA . SER A 1 101 ? -2.234 -6.870 -35.703 1.00 21.17 124 SER A CA 1
ATOM 782 C C . SER A 1 101 ? -2.291 -8.365 -36.028 1.00 24.15 124 SER A C 1
ATOM 783 O O . SER A 1 101 ? -2.247 -8.747 -37.198 1.00 24.39 124 SER A O 1
ATOM 786 N N . GLU A 1 102 ? -2.498 -9.217 -35.026 1.00 16.04 125 GLU A N 1
ATOM 787 C CA . GLU A 1 102 ? -2.620 -10.646 -35.318 1.00 13.73 125 GLU A CA 1
ATOM 788 C C . GLU A 1 102 ? -3.929 -11.001 -36.057 1.00 22.69 125 GLU A C 1
ATOM 789 O O . GLU A 1 102 ? -4.038 -12.105 -36.609 1.00 20.94 125 GLU A O 1
ATOM 795 N N . CYS A 1 103 ? -4.926 -10.106 -36.109 1.00 16.92 126 CYS A N 1
ATOM 796 C CA . CYS A 1 103 ? -6.167 -10.416 -36.812 1.00 19.55 126 CYS A CA 1
ATOM 797 C C . CYS A 1 103 ? -6.277 -9.787 -38.178 1.00 28.96 126 CYS A C 1
ATOM 798 O O . CYS A 1 103 ? -7.373 -9.774 -38.734 1.00 27.80 126 CYS A O 1
ATOM 801 N N . GLU A 1 104 ? -5.213 -9.209 -38.704 1.00 26.93 127 GLU A N 1
ATOM 802 C CA . GLU A 1 104 ? -5.336 -8.455 -39.935 1.00 30.39 127 GLU A CA 1
ATOM 803 C C . GLU A 1 104 ? -5.392 -9.365 -41.147 1.00 35.27 127 GLU A C 1
ATOM 804 O O . GLU A 1 104 ? -4.810 -10.457 -41.174 1.00 29.78 127 GLU A O 1
ATOM 810 N N . GLU A 1 105 ? -6.100 -8.897 -42.163 1.00 34.20 128 GLU A N 1
ATOM 811 C CA . GLU A 1 105 ? -6.073 -9.558 -43.447 1.00 45.97 128 GLU A CA 1
ATOM 812 C C . GLU A 1 105 ? -4.709 -9.388 -44.142 1.00 43.38 128 GLU 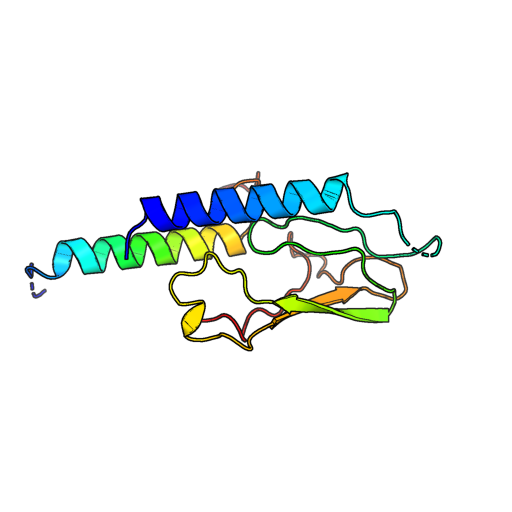A C 1
ATOM 813 O O . GLU A 1 105 ? -3.976 -10.371 -44.339 1.00 55.56 128 GLU A O 1
ATOM 826 N N . GLU B 2 3 ? -9.632 1.741 -64.720 1.00 71.40 3 GLU B N 1
ATOM 827 C CA . GLU B 2 3 ? -9.500 1.245 -66.079 1.00 72.79 3 GLU B CA 1
ATOM 828 C C . GLU B 2 3 ? -9.246 -0.242 -66.073 1.00 68.64 3 GLU B C 1
ATOM 829 O O . GLU B 2 3 ? -8.337 -0.715 -65.406 1.00 75.69 3 GLU B O 1
ATOM 835 N N . GLY B 2 4 ? -10.074 -0.967 -66.820 1.00 70.75 4 GLY B N 1
ATOM 836 C CA . GLY B 2 4 ? -10.048 -2.414 -66.817 1.00 63.55 4 GLY B CA 1
ATOM 837 C C . GLY B 2 4 ? -10.864 -2.989 -65.675 1.00 70.75 4 GLY B C 1
ATOM 838 O O . GLY B 2 4 ? -10.669 -4.144 -65.294 1.00 79.01 4 GLY B O 1
ATOM 846 N N . PHE B 2 6 ? -14.349 -3.259 -65.494 1.00 71.08 6 PHE B N 1
ATOM 847 C CA . PHE B 2 6 ? -15.591 -3.964 -65.790 1.00 69.47 6 PHE B CA 1
ATOM 848 C C . PHE B 2 6 ? -15.296 -5.393 -66.196 1.00 76.69 6 PHE B C 1
ATOM 849 O O . PHE B 2 6 ? -15.162 -5.733 -67.370 1.00 78.45 6 PHE B O 1
ATOM 857 N N . THR B 2 7 ? -15.183 -6.217 -65.162 1.00 86.58 7 THR B N 1
ATOM 858 C CA . THR B 2 7 ? -14.896 -7.638 -65.242 1.00 82.59 7 THR B CA 1
ATOM 859 C C . THR B 2 7 ? -16.102 -8.376 -64.666 1.00 80.17 7 THR B C 1
ATOM 860 O O . THR B 2 7 ? -16.926 -7.784 -63.963 1.00 73.67 7 THR B O 1
ATOM 864 N N . SER B 2 8 ? -16.265 -9.655 -65.010 1.00 85.98 8 SER B N 1
ATOM 865 C CA . SER B 2 8 ? -17.233 -10.457 -64.267 1.00 85.66 8 SER B CA 1
ATOM 866 C C . SER B 2 8 ? -16.927 -10.403 -62.778 1.00 85.05 8 SER B C 1
ATOM 867 O O . SER B 2 8 ? -17.830 -10.366 -61.946 1.00 85.17 8 SER B O 1
ATOM 870 N N . ASP B 2 9 ? -15.650 -10.374 -62.426 1.00 77.65 9 ASP B N 1
ATOM 871 C CA . ASP B 2 9 ? -15.225 -10.282 -61.033 1.00 79.14 9 ASP B CA 1
ATOM 872 C C . ASP B 2 9 ? -15.582 -8.954 -60.355 1.00 79.16 9 ASP B C 1
ATOM 873 O O . ASP B 2 9 ? -15.422 -8.848 -59.136 1.00 71.45 9 ASP B O 1
ATOM 878 N N . LEU B 2 10 ? -16.069 -7.960 -61.105 1.00 75.95 10 LEU B N 1
ATOM 879 C CA . LEU B 2 10 ? -16.320 -6.636 -60.539 1.00 72.85 10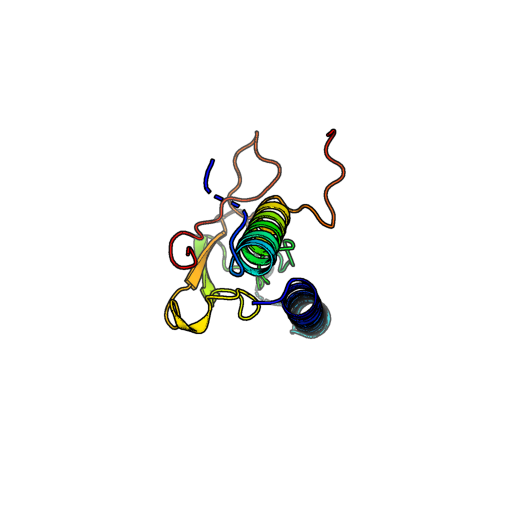 LEU B CA 1
ATOM 880 C C . LEU B 2 10 ? -17.268 -6.710 -59.351 1.00 65.58 10 LEU B C 1
ATOM 881 O O . LEU B 2 10 ? -16.942 -6.227 -58.263 1.00 61.11 10 LEU B O 1
ATOM 886 N N . SER B 2 11 ? -18.453 -7.301 -59.542 1.00 73.16 11 SER B N 1
ATOM 887 C CA . SER B 2 11 ? -19.466 -7.288 -58.484 1.00 73.00 11 SER B CA 1
ATOM 888 C C . SER B 2 11 ? -18.949 -7.916 -57.191 1.00 71.14 11 SER B C 1
ATOM 889 O O . SER B 2 11 ? -19.282 -7.453 -56.089 1.00 64.69 11 SER B O 1
ATOM 892 N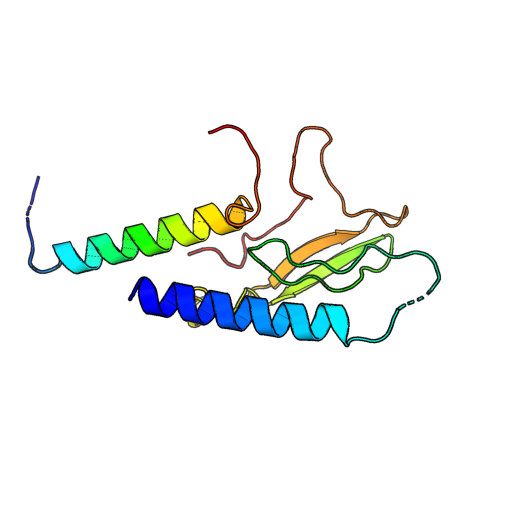 N . LYS B 2 12 ? -18.114 -8.946 -57.301 1.00 63.24 12 LYS B N 1
ATOM 893 C CA . LYS B 2 12 ? -17.572 -9.571 -56.106 1.00 59.44 12 LYS B CA 1
ATOM 894 C C . LYS B 2 12 ? -16.445 -8.736 -55.509 1.00 58.40 12 LYS B C 1
ATOM 895 O O . LYS B 2 12 ? -16.421 -8.507 -54.300 1.00 53.10 12 LYS B O 1
ATOM 901 N N . GLN B 2 13 ? -15.525 -8.249 -56.347 1.00 60.51 13 GLN B N 1
ATOM 902 C CA . GLN B 2 13 ? -14.452 -7.378 -55.868 1.00 60.17 13 GLN B CA 1
ATOM 903 C C . GLN B 2 13 ? -15.007 -6.204 -55.077 1.00 52.00 13 GLN B C 1
ATOM 904 O O . GLN B 2 13 ? -14.353 -5.687 -54.165 1.00 51.98 13 GLN B O 1
ATOM 910 N N . MET B 2 14 ? -16.218 -5.789 -55.406 1.00 47.64 14 MET B N 1
ATOM 911 C CA . MET B 2 14 ? -16.879 -4.637 -54.836 1.00 52.00 14 MET B CA 1
ATOM 912 C C . MET B 2 14 ? -17.554 -4.958 -53.502 1.00 57.00 14 MET B C 1
ATOM 913 O O . MET B 2 14 ? -17.436 -4.186 -52.540 1.00 44.79 14 MET B O 1
ATOM 918 N N . GLU B 2 15 ? -18.253 -6.094 -53.428 1.00 45.54 15 GLU B N 1
ATOM 919 C CA . GLU B 2 15 ? -18.727 -6.595 -52.139 1.00 51.50 15 GLU B CA 1
ATOM 920 C C . GLU B 2 15 ? -17.566 -6.798 -51.157 1.00 45.56 15 GLU B C 1
ATOM 921 O O . GLU B 2 15 ? -17.680 -6.487 -49.961 1.00 36.83 15 GLU B O 1
ATOM 927 N N . GLU B 2 16 ? -16.426 -7.280 -51.654 1.00 41.63 16 GLU B N 1
ATOM 928 C CA . GLU B 2 16 ? -15.274 -7.503 -50.791 1.00 43.48 16 GLU B CA 1
ATOM 929 C C . GLU B 2 16 ? -14.769 -6.198 -50.183 1.00 48.72 16 GLU B C 1
ATOM 930 O O . GLU B 2 16 ? -14.377 -6.157 -49.009 1.00 33.74 16 GLU B O 1
ATOM 936 N N . GLU B 2 17 ? -14.751 -5.118 -50.963 1.00 45.70 17 GLU B N 1
ATOM 937 C CA . GLU B 2 17 ? -14.323 -3.844 -50.394 1.00 40.00 17 GLU B CA 1
ATOM 938 C C . GLU B 2 17 ? -15.363 -3.318 -49.405 1.00 32.20 17 GLU B C 1
ATOM 939 O O . GLU B 2 17 ? -15.014 -2.677 -48.409 1.00 36.31 17 GLU B O 1
ATOM 945 N N . ALA B 2 18 ? -16.647 -3.570 -49.672 1.00 34.52 18 ALA B N 1
ATOM 946 C CA . ALA B 2 18 ? -17.694 -3.178 -48.730 1.00 39.85 18 ALA B CA 1
ATOM 947 C C . ALA B 2 18 ? -17.524 -3.888 -47.390 1.00 31.29 18 ALA B C 1
ATOM 948 O O . ALA B 2 18 ? -17.669 -3.258 -46.331 1.00 29.75 18 ALA B O 1
ATOM 950 N N . VAL B 2 19 ? -17.205 -5.191 -47.417 1.00 33.24 19 VAL B N 1
ATOM 951 C CA . VAL B 2 19 ? -16.971 -5.912 -46.161 1.00 31.74 19 VAL B CA 1
ATOM 952 C C . VAL B 2 19 ? -15.737 -5.369 -45.461 1.00 25.61 19 VAL B C 1
ATOM 953 O O . VAL B 2 19 ? -15.756 -5.129 -44.251 1.00 27.87 19 VAL B O 1
ATOM 957 N N . ARG B 2 20 ? -14.666 -5.086 -46.215 1.00 28.29 20 ARG B N 1
ATOM 958 C CA . ARG B 2 20 ? -13.476 -4.481 -45.618 1.00 27.45 20 ARG B CA 1
ATOM 959 C C . ARG B 2 20 ? -13.794 -3.167 -44.917 1.00 25.97 20 ARG B C 1
ATOM 960 O O . ARG B 2 20 ? -13.302 -2.907 -43.799 1.00 24.93 20 ARG B O 1
ATOM 968 N N . LEU B 2 21 ? -14.590 -2.302 -45.568 1.00 27.12 21 LEU B N 1
ATOM 969 C CA . LEU B 2 21 ? -14.969 -1.030 -44.960 1.00 31.61 21 LEU B CA 1
ATOM 970 C C . LEU B 2 21 ? -15.828 -1.224 -43.717 1.00 19.83 21 LEU B C 1
ATOM 971 O O . LEU B 2 21 ? -15.696 -0.456 -42.746 1.00 22.44 21 LEU B O 1
ATOM 976 N N . PHE B 2 22 ? -16.760 -2.180 -43.766 1.00 22.09 22 PHE B N 1
ATOM 977 C CA . PHE B 2 22 ? -17.554 -2.509 -42.587 1.00 23.80 22 PHE B CA 1
ATOM 978 C C . PHE B 2 22 ? -16.641 -2.864 -41.411 1.00 19.12 22 PHE B C 1
ATOM 979 O O . PHE B 2 22 ? -16.808 -2.348 -40.307 1.00 22.59 22 PHE B O 1
ATOM 987 N N . ILE B 2 23 ? -15.645 -3.718 -41.644 1.00 27.92 23 ILE B N 1
ATOM 988 C CA . ILE B 2 23 ? -14.727 -4.097 -40.563 1.00 21.22 23 ILE B CA 1
ATOM 989 C C . ILE B 2 23 ? -13.950 -2.896 -40.059 1.00 19.57 23 ILE B C 1
ATOM 990 O O . ILE B 2 23 ? -13.773 -2.714 -38.845 1.00 19.91 23 ILE B O 1
ATOM 995 N N . GLU B 2 24 ? -13.474 -2.042 -40.970 1.00 20.42 24 GLU B N 1
ATOM 996 C CA . GLU B 2 24 ? -12.800 -0.807 -40.547 1.00 22.14 24 GLU B CA 1
ATOM 997 C C . GLU B 2 24 ? -13.701 0.063 -39.660 1.00 22.00 24 GLU B C 1
ATOM 998 O O . GLU B 2 24 ? -13.245 0.664 -38.669 1.00 22.06 24 GLU B O 1
ATOM 1004 N N . TRP B 2 25 ? -14.959 0.198 -40.052 1.00 22.45 25 TRP B N 1
ATOM 1005 C CA . TRP B 2 25 ? -15.945 0.948 -39.267 1.00 23.59 25 TRP B CA 1
ATOM 1006 C C . TRP B 2 25 ? -16.081 0.374 -37.860 1.00 18.74 25 TRP B C 1
ATOM 1007 O O . TRP B 2 25 ? -16.086 1.118 -36.869 1.00 17.67 25 TRP B O 1
ATOM 1018 N N . LEU B 2 26 ? -16.208 -0.976 -37.761 1.00 17.57 26 LEU B N 1
ATOM 1019 C CA . LEU B 2 26 ? -16.236 -1.652 -36.457 1.00 20.06 26 LEU B CA 1
ATOM 1020 C C . LEU B 2 26 ? -15.011 -1.339 -35.621 1.00 22.22 26 LEU B C 1
ATOM 1021 O O . LEU B 2 26 ? -15.116 -1.081 -34.409 1.00 20.37 26 LEU B O 1
ATOM 1026 N N . LYS B 2 27 ? -13.827 -1.342 -36.248 1.00 16.25 27 LYS B N 1
ATOM 1027 C CA . LYS B 2 27 ? -12.621 -1.060 -35.486 1.00 20.93 27 LYS B CA 1
ATOM 1028 C C . LYS B 2 27 ? -12.620 0.355 -34.949 1.00 24.66 27 LYS B C 1
ATOM 1029 O O . LYS B 2 27 ? -11.999 0.638 -33.907 1.00 22.63 27 LYS B O 1
ATOM 1035 N N . ASN B 2 28 ? -13.294 1.253 -35.646 1.00 23.81 28 ASN B N 1
ATOM 1036 C CA . ASN B 2 28 ? -13.497 2.616 -35.194 1.00 26.99 28 ASN B CA 1
ATOM 1037 C C . ASN B 2 28 ? -14.661 2.773 -34.206 1.00 31.11 28 ASN B C 1
ATOM 1038 O O . ASN B 2 28 ? -14.999 3.913 -33.875 1.00 27.77 28 ASN B O 1
ATOM 1043 N N . GLY B 2 29 ? -15.296 1.684 -33.755 1.00 25.19 29 GLY B N 1
ATOM 1044 C CA . GLY B 2 29 ? -16.427 1.816 -32.852 1.00 23.68 29 GLY B CA 1
ATOM 1045 C C . GLY B 2 29 ? -17.682 2.340 -33.523 1.00 19.69 29 GLY B C 1
ATOM 1046 O O . GLY B 2 29 ? -18.603 2.786 -32.841 1.00 24.62 29 GLY B O 1
ATOM 1047 N N . GLY B 2 30 ? -17.760 2.210 -34.840 1.00 19.37 30 GLY B N 1
ATOM 1048 C CA . GLY B 2 30 ? -18.763 2.854 -35.649 1.00 24.18 30 GLY B CA 1
ATOM 1049 C C . GLY B 2 30 ? -20.198 2.662 -35.229 1.00 25.85 30 GLY B C 1
ATOM 1050 O O . GLY B 2 30 ? -20.946 3.647 -35.123 1.00 25.24 30 GLY B O 1
ATOM 1051 N N . PRO B 2 31 ? -20.649 1.413 -35.025 1.00 24.44 31 PRO B N 1
ATOM 1052 C CA . PRO B 2 31 ? -22.078 1.226 -34.699 1.00 20.90 31 PRO B CA 1
ATOM 1053 C C . PRO B 2 31 ? -22.585 2.056 -33.531 1.00 25.71 31 PRO B C 1
ATOM 1054 O O . PRO B 2 31 ? -23.772 2.402 -33.528 1.00 26.09 31 PRO B O 1
ATOM 1058 N N . SER B 2 32 ? -21.760 2.376 -32.524 1.00 22.15 32 SER B N 1
ATOM 1059 C CA . SER B 2 32 ? -22.260 3.131 -31.387 0.73 23.13 32 SER B CA 1
ATOM 1060 C C . SER B 2 32 ? -21.635 4.525 -31.273 1.00 25.43 32 SER B C 1
ATOM 1061 O O . SER B 2 32 ? -21.905 5.244 -30.308 1.00 22.32 32 SER B O 1
ATOM 1064 N N . SER B 2 33 ? -20.836 4.935 -32.239 1.00 22.59 33 SER B N 1
ATOM 1065 C CA . SER B 2 33 ? -20.090 6.169 -32.097 1.00 25.31 33 SER B CA 1
ATOM 1066 C C . SER B 2 33 ? -21.011 7.384 -32.309 1.00 25.65 33 SER B C 1
ATOM 1067 O O . SER B 2 33 ? -21.766 7.430 -33.293 1.00 24.99 33 SER B O 1
ATOM 1070 N N . GLY B 2 34 ? -20.905 8.379 -31.430 1.00 26.45 34 GLY B N 1
ATOM 1071 C CA . GLY B 2 34 ? -21.564 9.663 -31.707 1.00 27.27 34 GLY B CA 1
ATOM 1072 C C . GLY B 2 34 ? -20.631 10.727 -32.279 1.00 36.57 34 GLY B C 1
ATOM 1073 O O . GLY B 2 34 ? -20.969 11.925 -32.290 1.00 22.21 34 GLY B O 1
ATOM 1074 N N . ALA B 2 35 ? -19.461 10.321 -32.778 1.00 30.93 35 ALA B N 1
ATOM 1075 C CA . ALA B 2 35 ? -18.447 11.299 -33.195 1.00 30.69 35 ALA B CA 1
ATOM 1076 C C . ALA B 2 35 ? -18.923 12.100 -34.405 1.00 29.69 35 ALA B C 1
ATOM 1077 O O . ALA B 2 35 ? -19.679 11.591 -35.239 1.00 27.07 35 ALA B O 1
ATOM 1079 N N . PRO B 2 36 ? -18.508 13.365 -34.517 1.00 28.20 36 PRO B N 1
ATOM 1080 C CA . PRO B 2 36 ? -18.862 14.137 -35.709 1.00 28.77 36 PRO B CA 1
ATOM 1081 C C . PRO B 2 36 ? -18.336 13.455 -36.954 1.00 31.44 36 PRO B C 1
ATOM 1082 O O . PRO B 2 36 ? -17.265 12.821 -36.929 1.00 34.85 36 PRO B O 1
ATOM 1086 N N . PRO B 2 37 ? -19.042 13.584 -38.091 1.00 39.92 37 PRO B N 1
ATOM 1087 C CA . PRO B 2 37 ? -18.580 12.946 -39.331 1.00 47.97 37 PRO B CA 1
ATOM 1088 C C . PRO B 2 37 ? -17.373 13.672 -39.924 1.00 56.17 37 PRO B C 1
ATOM 1089 O O . PRO B 2 37 ? -17.233 14.868 -39.638 1.00 52.03 37 PRO B O 1
#

Secondary structure (DSSP, 8-state):
--HHHHHHHHHHHHHHHHHHHHHSPP-----BPPEE-SS-EE--B-TTEEEEEEPPTTSTTGGGSTT-EEEEEE-TTSSB---TT-SS---B-GGG--/----TTHHHHHHHHHHHHHHHHHHTTGGG-----

GO terms:
  GO:0005886 plasma membrane (C, IDA)
  GO:0044508 glucagon-like peptide 1 receptor activity (F, IDA)
  GO:0007189 adenylate cyclase-activating G protein-coupled receptor signaling pathway (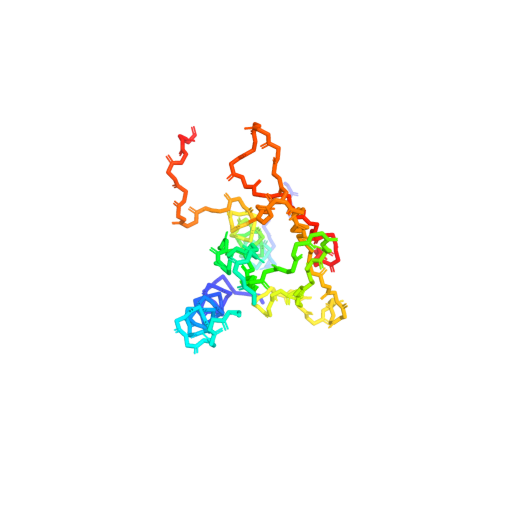P, IDA)
  GO:0005886 plasma membrane (C, EXP)
  GO:0004888 transmembrane signaling receptor activity (F, TAS)
  GO:0005886 plasma membrane (C, TAS)
  GO:0016020 membrane (C, TAS)
  GO:0007190 activation of adenylate cyclase activity (P, TAS)
  GO:0005515 protein binding (F, IPI)
  GO:0007204 positive regulation of cytosolic calcium ion concentration (P, IDA)

Nearest PDB structures (foldseek):
  5ott-assembly1_A  TM=1.010E+00  e=1.937E-21  Homo sapiens
  5e94-assembly1_G  TM=9.928E-01  e=4.042E-19  Homo sapiens
  5otv-assembly2_A  TM=9.729E-01  e=1.637E-18  Homo sapiens
  7ki1-assembly1_R  TM=9.647E-01  e=7.531E-18  Homo sapiens
  6dkj-assembly1_C  TM=9.635E-01  e=3.356E-10  Homo sapiens

Organism: Homo sapiens (NCBI:txid9606)